Protein AF-A0A643EXB4-F1 (afdb_monomer)

Nearest PDB structures (foldseek):
  6y5q-assembly1_q  TM=4.784E-01  e=1.103E+00  Homo sapiens
  7evo-assembly1_D  TM=4.784E-01  e=1.034E+00  Homo sapiens
  7abh-assembly1_z  TM=4.543E-01  e=1.433E+00  Homo sapiens
  2f9j-assembly2_B  TM=4.237E-01  e=1.987E+00  Homo sapiens
  7q4o-assembly1_F  TM=4.483E-01  e=2.755E+00  Homo sapiens

Secondary structure (DSSP, 8-state):
-HHHHHHHTT-SEEEEEEHHHHHHT-HHHHHHHHHHTTEEEEEEEEEETTEEEEEEEESSHHHHHHHHHHH--EE--GGG-EEE---

Foldseek 3Di:
DVPVVVVVVVQPQKFWAFVVLCVVVPVVVLQVLLVVLAFPDFAWWKDAPRTITGMTGHNDNVSSVVSCVVRNTDGDDPVGIHTDDDD

Mean predicted aligned error: 8.0 Å

Organism: NCBI:txid571256

Radius of gyration: 12.08 Å; Cα contacts (8 Å, |Δi|>4): 131; chains: 1; bounding box: 28×23×30 Å

Structure (mmCIF, N/CA/C/O backbone):
data_AF-A0A643EXB4-F1
#
_entry.id   AF-A0A643EXB4-F1
#
loop_
_atom_site.group_PDB
_atom_site.id
_atom_site.type_symbol
_atom_site.label_atom_id
_atom_site.label_alt_id
_atom_site.label_comp_id
_atom_site.label_asym_id
_atom_site.label_entity_id
_atom_site.label_seq_id
_atom_site.pdbx_PDB_ins_code
_atom_site.Cartn_x
_atom_site.Cartn_y
_atom_site.Cartn_z
_atom_site.occupancy
_atom_site.B_iso_or_equiv
_atom_site.auth_seq_id
_atom_site.auth_comp_id
_atom_site.auth_asym_id
_atom_site.auth_atom_id
_atom_site.pdbx_PDB_model_num
ATOM 1 N N . MET A 1 1 ? 12.389 -10.244 19.291 1.00 43.62 1 MET A N 1
ATOM 2 C CA . MET A 1 1 ? 11.496 -9.244 18.656 1.00 43.62 1 MET A CA 1
ATOM 3 C C . MET A 1 1 ? 12.172 -7.929 18.222 1.00 43.62 1 MET A C 1
ATOM 5 O O . MET A 1 1 ? 11.503 -7.131 17.591 1.00 43.62 1 MET A O 1
ATOM 9 N N . LYS A 1 2 ? 13.477 -7.682 18.461 1.00 37.66 2 LYS A N 1
ATOM 10 C CA . LYS A 1 2 ? 14.172 -6.472 17.948 1.00 37.66 2 LYS A CA 1
ATOM 11 C C . LYS A 1 2 ? 14.646 -6.557 16.485 1.00 37.66 2 LYS A C 1
ATOM 13 O O . LYS A 1 2 ? 14.799 -5.528 15.847 1.00 37.66 2 LYS A O 1
ATOM 18 N N . ALA A 1 3 ? 14.867 -7.760 15.950 1.00 41.25 3 ALA A N 1
ATOM 19 C CA . ALA A 1 3 ? 15.460 -7.932 14.618 1.00 41.25 3 ALA A CA 1
ATOM 20 C C . ALA A 1 3 ? 14.510 -7.571 13.456 1.00 41.25 3 ALA A C 1
ATOM 22 O O . ALA A 1 3 ? 14.954 -7.029 12.452 1.00 41.25 3 ALA A O 1
ATOM 23 N N . LEU A 1 4 ? 13.201 -7.805 13.617 1.00 43.84 4 LEU A N 1
ATOM 24 C CA . LEU A 1 4 ? 12.188 -7.474 12.604 1.00 43.84 4 LEU A CA 1
ATOM 25 C C . LEU A 1 4 ? 11.921 -5.964 12.503 1.00 43.84 4 L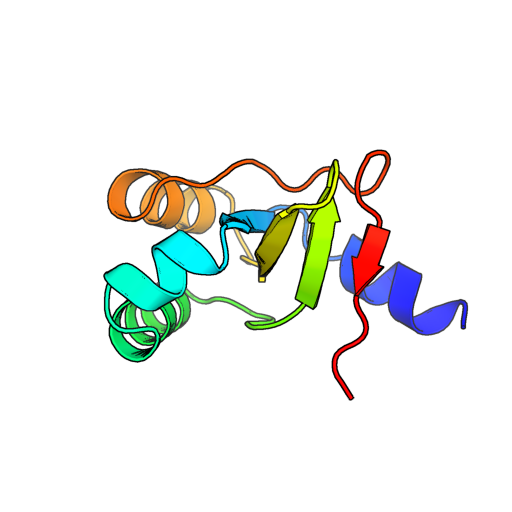EU A C 1
ATOM 27 O O . LEU A 1 4 ? 11.688 -5.458 11.410 1.00 43.84 4 LEU A O 1
ATOM 31 N N . LEU A 1 5 ? 12.022 -5.236 13.623 1.00 43.16 5 LEU A N 1
ATOM 32 C CA . LEU A 1 5 ? 11.882 -3.774 13.645 1.00 43.16 5 LEU A CA 1
ATOM 33 C C . LEU A 1 5 ? 12.966 -3.087 12.800 1.00 43.16 5 LEU A C 1
ATOM 35 O O . LEU A 1 5 ? 12.672 -2.122 12.101 1.00 43.16 5 LEU A O 1
ATOM 39 N N . ASN A 1 6 ? 14.190 -3.627 12.798 1.00 43.09 6 ASN A N 1
ATOM 40 C CA . ASN A 1 6 ? 15.270 -3.110 11.957 1.00 43.09 6 ASN A CA 1
ATOM 41 C C . ASN A 1 6 ? 15.051 -3.399 10.463 1.00 43.09 6 ASN A C 1
ATOM 43 O O . ASN A 1 6 ? 15.409 -2.566 9.643 1.00 43.09 6 ASN A O 1
ATOM 47 N N . GLN A 1 7 ? 14.413 -4.516 10.093 1.00 45.31 7 GLN A N 1
ATOM 48 C CA . GLN A 1 7 ? 14.140 -4.827 8.681 1.00 45.31 7 GLN A CA 1
ATOM 49 C C . GLN A 1 7 ? 13.023 -3.973 8.071 1.00 45.31 7 GLN A C 1
ATOM 51 O O . GLN A 1 7 ? 13.075 -3.639 6.891 1.00 45.31 7 GLN A O 1
ATOM 56 N N . ILE A 1 8 ? 12.016 -3.594 8.862 1.00 49.16 8 ILE A N 1
ATOM 57 C CA . ILE A 1 8 ? 10.933 -2.707 8.402 1.00 49.16 8 ILE A CA 1
ATOM 58 C C . ILE A 1 8 ? 11.450 -1.272 8.239 1.00 49.16 8 ILE A C 1
ATOM 60 O O . ILE A 1 8 ? 10.987 -0.550 7.360 1.00 49.16 8 ILE A O 1
ATOM 64 N N . SER A 1 9 ? 12.441 -0.895 9.053 1.00 49.97 9 SER A N 1
ATOM 65 C CA . SER A 1 9 ? 13.120 0.402 9.027 1.00 49.97 9 SER A CA 1
ATOM 66 C C . SER A 1 9 ? 14.057 0.600 7.829 1.00 49.97 9 SER A C 1
ATOM 68 O O . SER A 1 9 ? 14.431 1.743 7.564 1.00 49.97 9 SER A O 1
ATOM 70 N N . ASP A 1 10 ? 14.464 -0.460 7.126 1.00 53.06 10 ASP A N 1
ATOM 71 C CA . ASP A 1 10 ? 15.425 -0.339 6.020 1.00 53.06 10 ASP A CA 1
ATOM 72 C C . ASP A 1 10 ? 14.780 0.161 4.717 1.00 53.06 10 ASP A C 1
ATOM 74 O O . ASP A 1 10 ? 15.459 0.724 3.856 1.00 53.06 10 ASP A O 1
ATOM 78 N N . TYR A 1 11 ? 13.456 0.038 4.569 1.00 61.16 11 TYR A N 1
ATOM 79 C CA . TYR A 1 11 ? 12.756 0.513 3.376 1.00 61.16 11 TYR A CA 1
ATOM 80 C C . TYR A 1 11 ? 12.160 1.900 3.603 1.00 61.16 11 TYR A C 1
ATOM 82 O O . TYR A 1 11 ? 11.046 2.066 4.091 1.00 61.16 11 TYR A O 1
ATOM 90 N N . ARG A 1 12 ? 12.904 2.922 3.174 1.00 71.75 12 ARG A N 1
ATOM 91 C CA . ARG A 1 12 ? 12.540 4.345 3.295 1.00 71.75 12 ARG A CA 1
ATOM 92 C C . ARG A 1 12 ? 11.265 4.740 2.531 1.00 71.75 12 ARG A C 1
ATOM 94 O O . ARG A 1 12 ? 10.730 5.826 2.749 1.00 71.75 12 ARG A O 1
ATOM 101 N N . PHE A 1 13 ? 10.777 3.890 1.625 1.00 84.00 13 PHE A N 1
ATOM 102 C CA . PHE A 1 13 ? 9.676 4.204 0.716 1.00 84.00 13 PHE A CA 1
ATOM 103 C C . PHE A 1 13 ? 8.530 3.197 0.848 1.00 84.00 13 PHE A C 1
ATOM 105 O O . PHE A 1 13 ? 8.377 2.292 0.033 1.00 84.00 13 PHE A O 1
ATOM 112 N N . GLN A 1 14 ? 7.701 3.373 1.876 1.00 86.56 14 GLN A N 1
ATOM 113 C CA . GLN A 1 14 ? 6.563 2.496 2.160 1.00 86.56 14 GLN A CA 1
ATOM 114 C C . GLN A 1 14 ? 5.213 3.178 1.901 1.00 86.56 14 GLN A C 1
ATOM 116 O O . GLN A 1 14 ? 5.049 4.382 2.128 1.00 86.56 14 GLN A O 1
ATOM 121 N N . VAL A 1 15 ? 4.236 2.394 1.437 1.00 87.31 15 VAL A N 1
ATOM 122 C CA . VAL A 1 15 ? 2.846 2.825 1.199 1.00 87.31 15 VAL A CA 1
ATOM 123 C C . VAL A 1 15 ? 1.893 1.897 1.926 1.00 87.31 15 VAL A C 1
ATOM 125 O O . VAL A 1 15 ? 1.964 0.687 1.745 1.00 87.31 15 VAL A O 1
ATOM 128 N N . ALA A 1 16 ? 0.960 2.468 2.680 1.00 87.88 16 ALA A N 1
ATOM 129 C CA . ALA A 1 16 ? -0.165 1.770 3.277 1.00 87.88 16 ALA A CA 1
ATOM 130 C C . ALA A 1 16 ? -1.433 1.978 2.439 1.00 87.88 16 ALA A C 1
ATOM 132 O O . ALA A 1 16 ? -1.885 3.109 2.226 1.00 87.88 16 ALA A O 1
ATOM 133 N N . LEU A 1 17 ? -2.035 0.877 2.000 1.00 87.38 17 LEU A N 1
ATOM 134 C CA . LEU A 1 17 ? -3.275 0.854 1.232 1.00 87.38 17 LEU A CA 1
ATOM 135 C C . LEU A 1 17 ? -4.369 0.152 2.048 1.00 87.38 17 LEU A C 1
ATOM 137 O O . LEU A 1 17 ? -4.119 -0.961 2.507 1.00 87.38 17 LEU A O 1
ATOM 141 N N . PRO A 1 18 ? -5.564 0.746 2.247 1.00 85.38 18 PRO A N 1
ATOM 142 C CA . PRO A 1 18 ? -6.642 0.074 2.967 1.00 85.38 18 PRO A CA 1
ATOM 143 C C . PRO A 1 18 ? -6.947 -1.288 2.344 1.00 85.38 18 PRO A C 1
ATOM 145 O O . PRO A 1 18 ? -7.096 -1.392 1.124 1.00 85.38 18 PRO A O 1
ATOM 148 N N . GLU A 1 19 ? -7.080 -2.324 3.167 1.00 81.00 19 GLU A N 1
ATOM 149 C CA . GLU A 1 19 ? -7.323 -3.685 2.678 1.00 81.00 19 GLU A CA 1
ATOM 150 C C . GLU A 1 19 ? -8.610 -3.759 1.844 1.00 81.00 19 GLU A C 1
ATOM 152 O O . GLU A 1 19 ? -8.643 -4.397 0.796 1.00 81.00 19 GLU A O 1
ATOM 157 N N . SER A 1 20 ? -9.644 -3.010 2.232 1.00 79.44 20 SER A N 1
ATOM 158 C CA . SER A 1 20 ? -10.897 -2.903 1.476 1.00 79.44 20 SER A CA 1
ATOM 159 C C . SER A 1 20 ? -10.705 -2.381 0.048 1.00 79.44 20 SER A C 1
ATOM 161 O O . SER A 1 20 ? -11.400 -2.821 -0.868 1.00 79.44 20 SER A O 1
ATOM 163 N N . TYR A 1 21 ? -9.743 -1.479 -0.170 1.00 77.88 21 TYR A N 1
ATOM 164 C CA . TYR A 1 21 ? -9.389 -1.013 -1.508 1.00 77.88 21 TYR A CA 1
ATOM 165 C C . TYR A 1 21 ? -8.670 -2.116 -2.287 1.00 77.88 21 TYR A C 1
ATOM 167 O O . TYR A 1 21 ? -9.050 -2.410 -3.419 1.00 77.88 21 TYR A O 1
ATOM 175 N N . ALA A 1 22 ? -7.681 -2.775 -1.674 1.00 71.62 22 ALA A N 1
ATOM 176 C CA . ALA A 1 22 ? -6.967 -3.884 -2.307 1.00 71.62 22 ALA A CA 1
ATOM 177 C C . ALA A 1 22 ? -7.916 -5.029 -2.707 1.00 71.62 22 ALA A C 1
ATOM 179 O O . ALA A 1 22 ? -7.749 -5.630 -3.765 1.00 71.62 22 ALA A O 1
ATOM 180 N N . LEU A 1 23 ? -8.945 -5.301 -1.900 1.00 73.69 23 LEU A N 1
ATOM 181 C CA . LEU A 1 23 ? -9.984 -6.284 -2.206 1.00 73.69 23 LEU A CA 1
ATOM 182 C C . LEU A 1 23 ? -10.873 -5.853 -3.382 1.00 73.69 23 LEU A C 1
ATOM 184 O O . LEU A 1 23 ? -11.201 -6.687 -4.223 1.00 73.69 23 LEU A O 1
ATOM 188 N N . LYS A 1 24 ? -11.225 -4.563 -3.479 1.00 76.75 24 LYS A N 1
ATOM 189 C CA . LYS A 1 24 ? -12.057 -4.022 -4.568 1.00 76.75 24 LYS A CA 1
ATOM 190 C C . LYS A 1 24 ? -11.377 -4.104 -5.937 1.00 76.75 24 LYS A C 1
ATOM 192 O O . LYS A 1 24 ? -12.057 -4.328 -6.932 1.00 76.75 24 LYS A O 1
ATOM 197 N N . PHE A 1 25 ? -10.063 -3.911 -5.995 1.00 66.00 25 PHE A N 1
ATOM 198 C CA . PHE A 1 25 ? -9.297 -3.860 -7.247 1.00 66.00 25 PHE A CA 1
ATOM 199 C C . PHE A 1 25 ? -8.753 -5.219 -7.698 1.00 66.00 25 PHE A C 1
ATOM 201 O O . PHE A 1 25 ? -7.771 -5.259 -8.430 1.00 66.00 25 PHE A O 1
ATOM 208 N N . GLU A 1 26 ? -9.394 -6.312 -7.264 1.00 71.19 26 GLU A N 1
ATOM 209 C CA . GLU A 1 26 ? -8.879 -7.678 -7.346 1.00 71.19 26 GLU A CA 1
ATOM 210 C C . GLU A 1 26 ? -7.465 -7.738 -6.777 1.00 71.19 26 GLU A C 1
ATOM 212 O O . GLU A 1 26 ? -6.495 -7.456 -7.471 1.00 71.19 26 GLU A O 1
ATOM 217 N N . ARG A 1 27 ? -7.332 -8.134 -5.509 1.00 72.75 27 ARG A N 1
ATOM 218 C CA . ARG A 1 27 ? -6.064 -8.215 -4.761 1.00 72.75 27 ARG A CA 1
ATOM 219 C C . ARG A 1 27 ? -4.858 -8.576 -5.647 1.00 72.75 27 ARG A C 1
ATOM 221 O O . ARG A 1 27 ? -3.824 -7.926 -5.574 1.00 72.75 27 ARG A O 1
ATOM 228 N N . ARG A 1 28 ? -5.006 -9.551 -6.546 1.00 77.44 28 ARG A N 1
ATOM 229 C CA . ARG A 1 28 ? -4.008 -9.955 -7.547 1.00 77.44 28 ARG A CA 1
ATOM 230 C C . ARG A 1 28 ? -3.465 -8.821 -8.437 1.00 77.44 28 ARG A C 1
ATOM 232 O O . ARG A 1 28 ? -2.259 -8.768 -8.632 1.00 77.44 28 ARG A O 1
ATOM 239 N N . SER A 1 29 ? -4.295 -7.927 -8.970 1.00 82.12 29 SER A N 1
ATOM 240 C CA . SER A 1 29 ? -3.864 -6.831 -9.852 1.00 82.12 29 SER A CA 1
ATOM 241 C C . SER A 1 29 ? -3.004 -5.799 -9.122 1.00 82.12 29 SER A C 1
ATOM 243 O O . SER A 1 29 ? -1.997 -5.348 -9.664 1.00 82.12 29 SER A O 1
ATOM 245 N N . VAL A 1 30 ? -3.365 -5.450 -7.882 1.00 84.31 30 VAL A N 1
ATOM 246 C CA . VAL A 1 30 ? -2.565 -4.538 -7.045 1.00 84.31 30 VAL A CA 1
ATOM 247 C C . VAL A 1 30 ? -1.192 -5.147 -6.754 1.00 84.31 30 VAL A C 1
ATOM 249 O O . VAL A 1 30 ? -0.180 -4.463 -6.881 1.00 84.31 30 VAL A O 1
ATOM 252 N N . HIS A 1 31 ? -1.145 -6.447 -6.443 1.00 82.06 31 HIS A N 1
ATOM 253 C CA . HIS A 1 31 ? 0.112 -7.166 -6.217 1.00 82.06 31 HIS A CA 1
ATOM 254 C C . HIS A 1 31 ? 0.974 -7.256 -7.476 1.00 82.06 31 HIS A C 1
ATOM 256 O O . HIS A 1 31 ? 2.150 -6.926 -7.421 1.00 82.06 31 HIS A O 1
ATOM 262 N N . LEU A 1 32 ? 0.385 -7.599 -8.625 1.00 84.62 32 LEU A N 1
ATOM 263 C CA . LEU A 1 32 ? 1.115 -7.652 -9.894 1.00 84.62 32 LEU A CA 1
ATOM 264 C C . LEU A 1 32 ? 1.732 -6.299 -10.268 1.00 84.62 32 LEU A C 1
ATOM 266 O O . LEU A 1 32 ? 2.813 -6.256 -10.852 1.00 84.62 32 LEU A O 1
ATOM 270 N N . ASP A 1 33 ? 1.052 -5.191 -9.969 1.00 86.00 33 ASP A N 1
ATOM 271 C CA . ASP A 1 33 ? 1.599 -3.862 -10.238 1.00 86.00 33 ASP A CA 1
ATOM 272 C C . ASP A 1 33 ? 2.685 -3.466 -9.231 1.00 86.00 33 ASP A C 1
ATOM 274 O O . ASP A 1 33 ? 3.689 -2.875 -9.623 1.00 86.00 33 ASP A O 1
ATOM 278 N N . ALA A 1 34 ? 2.531 -3.838 -7.956 1.00 85.69 34 ALA A N 1
ATOM 279 C CA . ALA A 1 34 ? 3.582 -3.680 -6.954 1.00 85.69 34 ALA A CA 1
ATOM 280 C C . ALA A 1 34 ? 4.851 -4.461 -7.350 1.00 85.69 34 ALA A C 1
ATOM 282 O O . ALA A 1 34 ? 5.944 -3.895 -7.318 1.00 85.69 34 ALA A O 1
ATOM 283 N N . ASP A 1 35 ? 4.702 -5.708 -7.811 1.00 85.12 35 ASP A N 1
ATOM 284 C CA . ASP A 1 35 ? 5.794 -6.561 -8.304 1.00 85.12 35 ASP A CA 1
ATOM 285 C C . ASP A 1 35 ? 6.519 -5.919 -9.488 1.00 85.12 35 ASP A C 1
ATOM 287 O O . ASP A 1 35 ? 7.747 -5.827 -9.506 1.00 85.12 35 ASP A O 1
ATOM 291 N N . ARG A 1 36 ? 5.764 -5.394 -10.462 1.00 86.12 36 ARG A N 1
ATOM 292 C CA . ARG A 1 36 ? 6.323 -4.664 -11.615 1.00 86.12 36 ARG A CA 1
ATOM 293 C C . ARG A 1 36 ? 7.098 -3.414 -11.212 1.00 86.12 36 ARG A C 1
ATOM 295 O O . ARG A 1 36 ? 8.006 -3.010 -11.933 1.00 86.12 36 ARG A O 1
ATOM 302 N N . LEU A 1 37 ? 6.719 -2.791 -10.101 1.00 85.12 37 LEU A N 1
ATOM 303 C CA . LEU A 1 37 ? 7.362 -1.601 -9.551 1.00 85.12 37 LEU A CA 1
ATOM 304 C C . LEU A 1 37 ? 8.475 -1.939 -8.545 1.00 85.12 37 LEU A C 1
ATOM 306 O O . LEU A 1 37 ? 8.984 -1.035 -7.890 1.00 85.12 37 LEU A O 1
ATOM 310 N N . GLY A 1 38 ? 8.878 -3.208 -8.433 1.00 79.94 38 GLY A N 1
ATOM 311 C CA . GLY A 1 38 ? 10.029 -3.607 -7.623 1.00 79.94 38 GLY A CA 1
ATOM 312 C C . GLY A 1 38 ? 9.768 -3.564 -6.120 1.00 79.94 38 GLY A C 1
ATOM 313 O O . GLY A 1 38 ? 10.655 -3.208 -5.347 1.00 79.94 38 GLY A O 1
ATOM 314 N N . VAL A 1 39 ? 8.551 -3.894 -5.687 1.00 80.81 39 VAL A N 1
ATOM 315 C CA . VAL A 1 39 ? 8.255 -4.064 -4.261 1.00 80.81 39 VAL A CA 1
ATOM 316 C C . VAL A 1 39 ? 9.170 -5.142 -3.649 1.00 80.81 39 VAL A C 1
ATOM 318 O O . VAL A 1 39 ? 9.317 -6.242 -4.178 1.00 80.81 39 VAL A O 1
ATOM 321 N N . HIS A 1 40 ? 9.813 -4.823 -2.528 1.00 68.25 40 HIS A N 1
ATOM 322 C CA . HIS A 1 40 ? 10.758 -5.718 -1.848 1.00 68.25 40 HIS A CA 1
ATOM 323 C C . HIS A 1 40 ? 10.106 -6.606 -0.790 1.00 68.25 40 HIS A C 1
ATOM 325 O O . HIS A 1 40 ? 10.574 -7.709 -0.527 1.00 68.25 40 HIS A O 1
ATOM 331 N N . SER A 1 41 ? 9.033 -6.120 -0.174 1.00 63.75 41 SER A N 1
ATOM 332 C CA . SER A 1 41 ? 8.223 -6.869 0.780 1.00 63.75 41 SER A CA 1
ATOM 333 C C . SER A 1 41 ? 6.775 -6.470 0.560 1.00 63.75 41 SER A C 1
ATOM 335 O O . SER A 1 41 ? 6.413 -5.295 0.683 1.00 63.75 41 SER A O 1
ATOM 337 N N . ILE A 1 42 ? 5.979 -7.451 0.144 1.00 58.28 42 ILE A N 1
ATOM 338 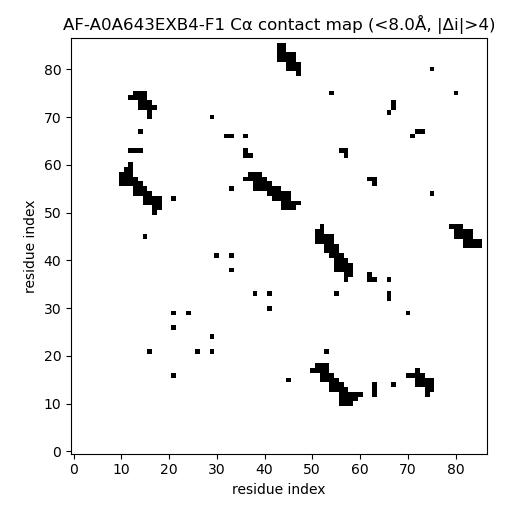C CA . ILE A 1 42 ? 4.619 -7.240 -0.357 1.00 58.28 42 ILE A CA 1
ATOM 339 C C . ILE A 1 42 ? 3.604 -7.166 0.788 1.00 58.28 42 ILE A C 1
ATOM 341 O O . ILE A 1 42 ? 2.507 -6.642 0.617 1.00 58.28 42 ILE A O 1
ATOM 345 N N . HIS A 1 43 ? 3.951 -7.659 1.975 1.00 6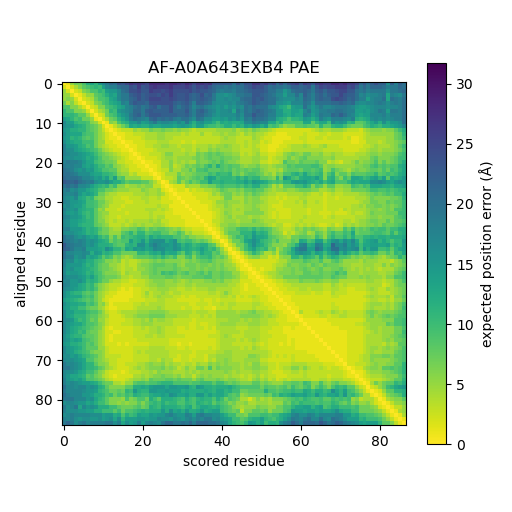0.25 43 HIS A N 1
ATOM 346 C CA . HIS A 1 43 ? 2.957 -7.878 3.012 1.00 60.25 43 HIS A CA 1
ATOM 347 C C . HIS A 1 43 ? 3.499 -7.614 4.409 1.00 60.25 43 HIS A C 1
ATOM 349 O O . HIS A 1 43 ? 3.973 -8.510 5.101 1.00 60.25 43 HIS A O 1
ATOM 355 N N . HIS A 1 44 ? 3.301 -6.384 4.869 1.00 67.88 44 HIS A N 1
ATOM 356 C CA . HIS A 1 44 ? 3.026 -6.161 6.282 1.00 67.88 44 HIS A CA 1
ATOM 357 C C . HIS A 1 44 ? 1.587 -5.680 6.390 1.00 67.88 44 HIS A C 1
ATOM 359 O O . HIS A 1 44 ? 1.191 -4.757 5.678 1.00 67.88 44 HIS A O 1
ATOM 365 N N . MET A 1 45 ? 0.778 -6.320 7.232 1.00 72.44 45 MET A N 1
ATOM 366 C CA . MET A 1 45 ? -0.493 -5.714 7.591 1.00 72.44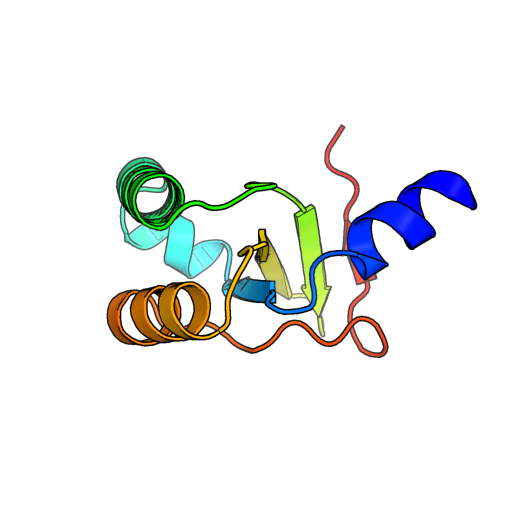 45 MET A CA 1
ATOM 367 C C . MET A 1 45 ? -0.209 -4.668 8.663 1.00 72.44 45 MET A C 1
ATOM 369 O O . MET A 1 45 ? 0.581 -4.885 9.581 1.00 72.44 45 MET A O 1
ATOM 373 N N . ALA A 1 46 ? -0.827 -3.508 8.534 1.00 77.81 46 ALA A N 1
ATOM 374 C CA . ALA A 1 46 ? -0.807 -2.482 9.558 1.00 77.81 46 ALA A CA 1
ATOM 375 C C . ALA A 1 46 ? -2.232 -2.062 9.874 1.00 77.81 46 ALA A C 1
ATOM 377 O O . ALA A 1 46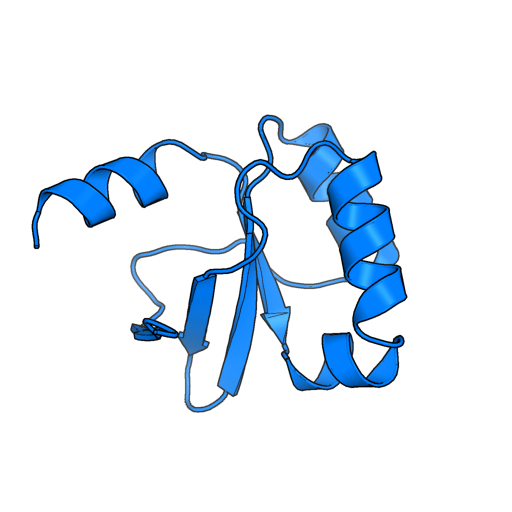 ? -3.124 -2.139 9.028 1.00 77.81 46 ALA A O 1
ATOM 378 N N . LYS A 1 47 ? -2.450 -1.606 11.097 1.00 79.06 47 LYS A N 1
ATOM 379 C CA . LYS A 1 47 ? -3.730 -1.107 11.562 1.00 79.06 47 LYS A CA 1
ATOM 380 C C . LYS A 1 47 ? -3.560 0.321 12.055 1.00 79.06 47 LYS A C 1
ATOM 382 O O . LYS A 1 47 ? -2.644 0.630 12.810 1.00 79.06 47 LYS A O 1
ATOM 387 N N . LYS A 1 48 ? -4.449 1.208 11.615 1.00 79.38 48 LYS A N 1
ATOM 388 C CA . LYS A 1 48 ? -4.527 2.589 12.106 1.00 79.38 48 LYS A CA 1
ATOM 389 C C . LYS A 1 48 ? -5.981 2.954 12.321 1.00 79.38 48 LYS A C 1
ATOM 391 O O . LYS A 1 48 ? -6.796 2.791 11.414 1.00 79.38 48 LYS A O 1
ATOM 396 N N . ALA A 1 49 ? -6.300 3.411 13.532 1.00 80.69 49 ALA A N 1
ATOM 397 C CA . ALA A 1 49 ? -7.656 3.788 13.937 1.00 80.69 49 ALA A CA 1
ATOM 398 C C . ALA A 1 49 ? -8.721 2.719 13.596 1.00 80.69 49 ALA A C 1
ATOM 400 O O . ALA A 1 49 ? -9.794 3.033 13.090 1.00 80.69 49 ALA A O 1
ATOM 401 N N . GLY A 1 50 ? -8.413 1.436 13.824 1.00 79.31 50 GLY A N 1
ATOM 402 C CA . GLY A 1 50 ? -9.352 0.338 13.561 1.00 79.31 50 GLY A CA 1
ATOM 403 C C . GLY A 1 50 ? -9.366 -0.197 12.125 1.00 79.31 50 GLY A C 1
ATOM 404 O O . GLY A 1 50 ? -9.951 -1.250 11.893 1.00 79.31 50 GLY A O 1
ATOM 405 N N . ILE A 1 51 ? -8.708 0.471 11.174 1.00 80.06 51 ILE A N 1
ATOM 406 C CA . ILE A 1 51 ? -8.709 0.092 9.755 1.00 80.06 51 ILE A CA 1
ATOM 407 C C . ILE A 1 51 ? -7.447 -0.708 9.434 1.00 80.06 51 ILE A C 1
ATOM 409 O O . ILE A 1 51 ? -6.355 -0.301 9.827 1.00 80.06 51 ILE A O 1
ATOM 413 N N . HIS A 1 52 ? -7.601 -1.817 8.706 1.00 83.31 52 HIS A N 1
ATOM 414 C CA . HIS A 1 52 ? -6.504 -2.658 8.225 1.00 83.31 52 HIS A CA 1
ATOM 415 C C . HIS A 1 52 ? -5.960 -2.165 6.881 1.00 83.31 52 HIS A C 1
ATOM 417 O O 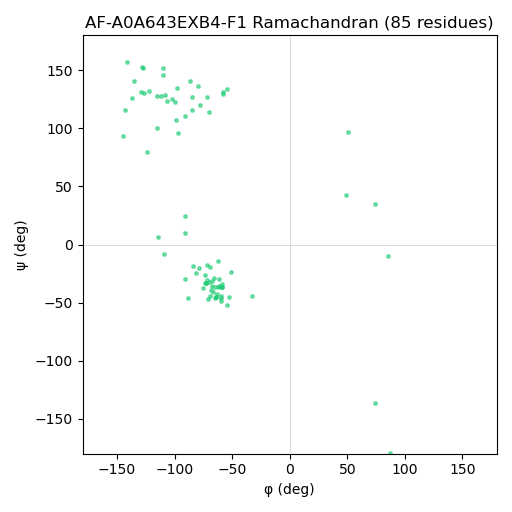. HIS A 1 52 ? -6.712 -1.750 5.994 1.00 83.31 52 HIS A O 1
ATOM 423 N N . PHE A 1 53 ? -4.643 -2.236 6.727 1.00 84.56 53 PHE A N 1
ATOM 424 C CA . PHE A 1 53 ? -3.912 -1.784 5.555 1.00 84.56 53 PHE A CA 1
ATOM 425 C C . PHE A 1 53 ? -2.874 -2.815 5.142 1.00 84.56 53 PHE A C 1
ATOM 427 O O . PHE A 1 53 ? -2.176 -3.368 5.988 1.00 84.56 53 PHE A O 1
ATOM 434 N N . CYS A 1 54 ? -2.726 -3.001 3.837 1.00 84.19 54 CYS A N 1
ATOM 435 C CA . CYS A 1 54 ? -1.583 -3.675 3.244 1.00 84.19 54 CYS A CA 1
ATOM 436 C C . CYS A 1 54 ? -0.454 -2.656 3.060 1.00 84.19 54 CYS A C 1
ATOM 438 O O . CYS A 1 54 ? -0.666 -1.598 2.460 1.00 84.19 54 CYS A O 1
ATOM 440 N N . VAL A 1 55 ? 0.734 -2.968 3.571 1.00 84.75 55 VAL A N 1
ATOM 441 C CA . VAL A 1 55 ? 1.930 -2.137 3.426 1.00 84.75 55 VAL A CA 1
ATOM 442 C C . VAL A 1 55 ? 2.840 -2.724 2.354 1.00 84.75 55 VAL A C 1
ATOM 444 O O . VAL A 1 55 ? 3.260 -3.876 2.453 1.00 84.75 55 VAL A O 1
ATOM 447 N N . PHE A 1 56 ? 3.172 -1.895 1.369 1.00 85.56 56 PHE A N 1
ATOM 448 C CA . PHE A 1 56 ? 4.078 -2.199 0.266 1.00 85.56 56 PHE A CA 1
ATOM 449 C C . PHE A 1 56 ? 5.380 -1.424 0.455 1.00 85.56 56 PHE A C 1
ATOM 451 O O . PHE A 1 56 ? 5.349 -0.207 0.659 1.00 85.56 56 PHE A O 1
ATOM 458 N N . SER A 1 57 ? 6.517 -2.117 0.385 1.00 85.31 57 SER A N 1
ATOM 459 C CA . SER A 1 57 ? 7.849 -1.518 0.551 1.00 85.31 57 SER A CA 1
ATOM 460 C C . SER A 1 57 ? 8.582 -1.423 -0.783 1.00 85.31 57 SER A C 1
ATOM 462 O O . SER A 1 57 ? 8.795 -2.445 -1.428 1.00 85.31 57 SER A O 1
ATOM 464 N N . PHE A 1 58 ? 9.002 -0.224 -1.179 1.00 83.94 58 PHE A N 1
ATOM 465 C CA . PHE A 1 58 ? 9.724 0.036 -2.427 1.00 83.94 58 PHE A CA 1
ATOM 466 C C . PHE A 1 58 ? 11.184 0.418 -2.152 1.00 83.94 58 PHE A C 1
ATOM 468 O O . PHE A 1 58 ? 11.502 1.000 -1.111 1.00 83.94 58 PHE A O 1
ATOM 475 N N . SER A 1 59 ? 12.073 0.121 -3.102 1.00 82.06 59 SER A N 1
ATOM 476 C CA . SER A 1 59 ? 13.498 0.490 -3.033 1.00 82.06 59 SER A CA 1
ATOM 477 C C . SER A 1 59 ? 13.734 1.983 -3.265 1.00 82.06 59 SER A C 1
ATOM 479 O O . SER A 1 59 ? 14.729 2.534 -2.797 1.00 82.06 59 SER A O 1
ATOM 481 N N . ASP A 1 60 ? 12.828 2.646 -3.989 1.00 86.31 60 ASP A N 1
ATOM 482 C CA . ASP A 1 60 ? 12.972 4.038 -4.403 1.00 86.31 60 ASP A CA 1
ATOM 483 C C . ASP A 1 60 ? 11.649 4.827 -4.348 1.00 86.31 60 ASP A C 1
ATOM 485 O O . ASP A 1 60 ? 10.540 4.284 -4.410 1.00 86.31 60 ASP A O 1
ATOM 489 N N . GLU A 1 61 ? 11.773 6.152 -4.245 1.00 88.62 61 GLU A N 1
ATOM 490 C CA . GLU A 1 61 ? 10.634 7.063 -4.135 1.00 88.62 61 GLU A CA 1
ATOM 491 C C . GLU A 1 61 ? 9.777 7.121 -5.406 1.00 88.62 61 GLU A C 1
ATOM 493 O O . GLU A 1 61 ? 8.566 7.350 -5.346 1.00 88.62 61 GLU A O 1
ATOM 498 N N . ARG A 1 62 ? 10.392 6.937 -6.578 1.00 90.50 62 ARG A N 1
ATOM 499 C CA . ARG A 1 62 ? 9.715 7.066 -7.870 1.00 90.50 62 ARG A CA 1
ATOM 500 C C . ARG A 1 62 ? 8.719 5.928 -8.051 1.00 90.50 62 ARG A C 1
ATOM 502 O O . ARG A 1 62 ? 7.580 6.193 -8.438 1.00 90.50 62 ARG A O 1
ATOM 509 N N . SER A 1 63 ? 9.121 4.707 -7.722 1.00 89.69 63 SER A N 1
ATOM 510 C CA . SER A 1 63 ? 8.290 3.504 -7.744 1.00 89.69 63 SER A CA 1
ATOM 511 C C . SER A 1 63 ? 7.142 3.609 -6.739 1.00 89.69 63 SER A C 1
ATOM 513 O O . SER A 1 63 ? 5.982 3.426 -7.113 1.00 89.69 63 SER A O 1
ATOM 515 N N . ARG A 1 64 ? 7.432 4.066 -5.510 1.00 90.06 64 ARG A N 1
ATOM 516 C CA . ARG A 1 64 ? 6.418 4.389 -4.489 1.00 90.06 64 ARG A CA 1
ATOM 517 C C . ARG A 1 64 ? 5.377 5.384 -5.009 1.00 90.06 64 ARG A C 1
ATOM 519 O O . ARG A 1 64 ? 4.175 5.143 -4.928 1.00 90.06 64 ARG A O 1
ATOM 526 N N . ASN A 1 65 ? 5.829 6.506 -5.566 1.00 90.06 65 ASN A N 1
ATOM 527 C CA . ASN A 1 65 ? 4.954 7.568 -6.062 1.00 90.06 65 ASN A CA 1
ATOM 528 C C . ASN A 1 65 ? 4.145 7.120 -7.289 1.00 90.06 65 ASN A C 1
ATOM 530 O O . ASN A 1 65 ? 2.987 7.511 -7.435 1.00 90.06 65 ASN A O 1
ATOM 534 N N . ALA A 1 66 ? 4.723 6.296 -8.167 1.00 91.75 66 ALA A N 1
ATOM 535 C CA . ALA A 1 66 ? 4.013 5.707 -9.298 1.00 91.75 66 ALA A CA 1
ATOM 536 C C . ALA A 1 66 ? 2.894 4.769 -8.829 1.00 91.75 66 ALA A C 1
ATOM 538 O O . ALA A 1 66 ? 1.768 4.884 -9.318 1.00 91.75 66 ALA A O 1
ATOM 539 N N . PHE A 1 67 ? 3.177 3.914 -7.844 1.00 89.94 67 PHE A N 1
ATOM 540 C CA . PHE A 1 67 ? 2.180 3.049 -7.219 1.00 89.94 67 PHE A CA 1
ATOM 541 C C . PHE A 1 67 ? 1.053 3.872 -6.580 1.00 89.94 67 PHE A C 1
ATOM 543 O O . PHE A 1 67 ? -0.121 3.647 -6.874 1.00 89.94 67 PHE A O 1
ATOM 550 N N . MET A 1 68 ? 1.400 4.899 -5.794 1.00 90.31 68 MET A N 1
ATOM 551 C CA . MET A 1 68 ? 0.416 5.775 -5.149 1.00 90.31 68 MET A CA 1
ATOM 552 C C . MET A 1 68 ? -0.468 6.532 -6.141 1.00 90.31 68 MET A C 1
ATOM 554 O O . MET A 1 68 ? -1.649 6.736 -5.887 1.00 90.31 68 MET A O 1
ATOM 558 N N . ARG A 1 69 ? 0.065 6.949 -7.293 1.00 90.62 69 ARG A N 1
ATOM 559 C CA . ARG A 1 69 ? -0.743 7.613 -8.329 1.00 90.62 69 ARG A CA 1
ATOM 560 C C . ARG A 1 69 ? -1.789 6.689 -8.949 1.00 90.62 69 ARG A C 1
ATOM 562 O O . ARG A 1 69 ? -2.811 7.183 -9.411 1.00 90.62 69 ARG A O 1
ATOM 569 N N . ARG A 1 70 ? -1.527 5.380 -8.991 1.00 89.06 70 ARG A N 1
ATOM 570 C CA . ARG A 1 70 ? -2.422 4.384 -9.599 1.00 89.06 70 ARG A CA 1
ATOM 571 C C . ARG A 1 70 ? -3.455 3.857 -8.612 1.00 89.06 70 ARG A C 1
ATOM 573 O O . ARG A 1 70 ? -4.632 3.800 -8.946 1.00 89.06 70 ARG A O 1
ATOM 580 N N . HIS A 1 71 ? -3.007 3.506 -7.409 1.00 86.94 71 HIS A N 1
ATOM 581 C CA . HIS A 1 71 ? -3.820 2.806 -6.407 1.00 86.94 71 HIS A CA 1
ATOM 582 C C . HIS A 1 71 ? -4.192 3.690 -5.210 1.00 86.94 71 HIS A C 1
ATOM 584 O O . HIS A 1 71 ? -4.986 3.299 -4.362 1.00 86.94 71 HIS A O 1
ATOM 590 N N . GLY A 1 72 ? -3.634 4.896 -5.108 1.00 85.75 72 GLY A N 1
ATOM 591 C CA . GLY A 1 72 ? -3.779 5.743 -3.929 1.00 85.75 72 GLY A CA 1
ATOM 592 C C . GLY A 1 72 ? -2.939 5.239 -2.754 1.00 85.75 72 GLY A C 1
ATOM 593 O O . GLY A 1 72 ? -1.776 4.871 -2.899 1.00 85.75 72 GLY A O 1
ATOM 594 N N . GLY A 1 73 ? -3.528 5.240 -1.561 1.00 85.50 73 GLY A N 1
ATOM 595 C CA . GLY A 1 73 ? -2.821 4.908 -0.325 1.00 85.50 73 GLY A CA 1
ATOM 596 C C . GLY A 1 73 ? -2.123 6.111 0.307 1.00 85.50 73 GLY A C 1
ATOM 597 O O . GLY A 1 73 ? -2.239 7.251 -0.149 1.00 85.50 73 GLY A O 1
ATOM 598 N N . LYS A 1 74 ? -1.450 5.861 1.426 1.00 86.81 74 LYS A N 1
ATOM 599 C CA . LYS A 1 74 ? -0.769 6.878 2.234 1.00 86.81 74 LYS A CA 1
ATOM 600 C C . LYS A 1 74 ? 0.663 6.453 2.498 1.00 86.81 74 LYS A C 1
ATOM 602 O O . LYS A 1 74 ? 0.948 5.260 2.537 1.00 86.81 74 LYS A O 1
ATOM 607 N N . VAL A 1 75 ? 1.547 7.426 2.705 1.00 85.50 75 VAL A N 1
ATOM 608 C CA . VAL A 1 75 ? 2.889 7.133 3.215 1.00 85.50 75 VAL A CA 1
ATOM 609 C C . VAL A 1 75 ? 2.736 6.416 4.553 1.00 85.50 75 VAL A C 1
ATOM 611 O O . VAL A 1 75 ? 1.925 6.813 5.393 1.00 85.50 75 VAL A O 1
ATOM 614 N N . PHE A 1 76 ? 3.453 5.308 4.703 1.00 79.25 76 PHE A N 1
ATOM 615 C CA . PHE A 1 76 ? 3.460 4.557 5.946 1.00 79.25 76 PHE A CA 1
ATOM 616 C C . PHE A 1 76 ? 4.496 5.170 6.893 1.00 79.25 76 PHE A C 1
ATOM 618 O O . PHE A 1 76 ? 5.686 5.183 6.590 1.00 79.25 76 PHE A O 1
ATOM 625 N N . GLU A 1 77 ? 4.030 5.701 8.021 1.00 73.88 77 GLU A N 1
ATOM 626 C CA . GLU A 1 77 ? 4.864 6.361 9.032 1.00 73.88 77 GLU A CA 1
ATOM 627 C C . GLU A 1 77 ? 4.816 5.550 10.323 1.00 73.88 77 GLU A C 1
ATOM 629 O O . GLU A 1 77 ? 3.852 5.635 11.070 1.00 73.88 77 GLU A O 1
ATOM 634 N N . THR A 1 78 ? 5.838 4.744 10.599 1.00 65.62 78 THR A N 1
ATOM 635 C CA . THR A 1 78 ? 5.842 3.714 11.658 1.00 65.62 78 THR A CA 1
ATOM 636 C C . THR A 1 78 ? 5.417 4.176 13.059 1.00 65.62 78 THR A C 1
ATOM 638 O O . THR A 1 78 ? 4.951 3.351 13.838 1.00 65.62 78 THR A O 1
ATOM 641 N N . SER A 1 79 ? 5.521 5.464 13.399 1.00 66.25 79 SER A N 1
ATOM 642 C CA . SER A 1 79 ? 5.128 6.000 14.711 1.00 66.25 79 SER A CA 1
ATOM 643 C C . SER A 1 79 ? 3.619 6.002 14.984 1.00 66.25 79 SER A C 1
ATOM 645 O O . SER A 1 79 ? 3.223 6.098 16.141 1.00 66.25 79 SER A O 1
ATOM 647 N N . GLU A 1 80 ? 2.772 5.911 13.955 1.00 67.44 80 GLU A N 1
ATOM 648 C CA . GLU A 1 80 ? 1.311 6.057 14.098 1.00 67.44 80 GLU A CA 1
ATOM 649 C C . GLU A 1 80 ? 0.504 4.782 13.795 1.00 67.44 80 GLU A C 1
ATOM 651 O O . GLU A 1 80 ? -0.726 4.838 13.695 1.00 67.44 80 GLU A O 1
ATOM 656 N N . TRP A 1 81 ? 1.172 3.650 13.567 1.00 71.00 81 TRP A N 1
ATOM 657 C CA . TRP A 1 81 ? 0.534 2.452 13.021 1.00 71.00 81 TRP A CA 1
ATOM 658 C C . TRP A 1 81 ? 0.859 1.224 13.866 1.00 71.00 81 TRP A C 1
ATOM 660 O O . TRP A 1 81 ? 2.015 0.938 14.168 1.00 71.00 81 TRP A O 1
ATOM 670 N N . GLU A 1 82 ? -0.176 0.467 14.212 1.00 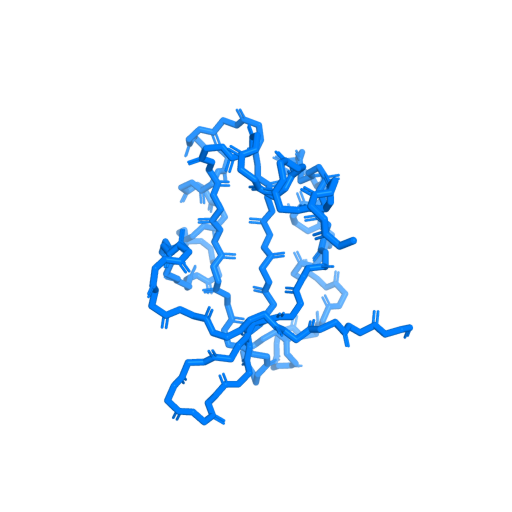73.75 82 GLU A N 1
ATOM 671 C CA . GLU A 1 82 ? -0.049 -0.826 14.872 1.00 73.75 82 GLU A CA 1
ATOM 672 C C . GLU A 1 82 ? 0.348 -1.866 13.820 1.00 73.7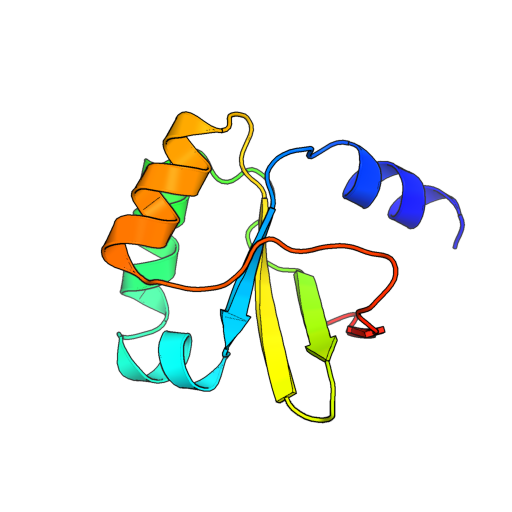5 82 GLU A C 1
ATOM 674 O O . GLU A 1 82 ? -0.375 -2.078 12.844 1.00 73.75 82 GLU A O 1
ATOM 679 N N . GLN A 1 83 ? 1.494 -2.526 13.982 1.00 66.38 83 GLN A N 1
ATOM 680 C CA . GLN A 1 83 ? 1.859 -3.613 13.080 1.00 66.38 83 GLN A CA 1
ATOM 681 C C . GLN A 1 83 ? 0.982 -4.837 13.363 1.00 66.38 83 GLN A C 1
ATOM 683 O O . GLN A 1 83 ? 0.918 -5.329 14.487 1.00 66.38 83 GLN A O 1
ATOM 688 N N . VAL A 1 84 ? 0.341 -5.358 12.322 1.00 66.44 84 VAL A N 1
ATOM 689 C CA . VAL A 1 84 ? -0.379 -6.628 12.354 1.00 66.44 84 VAL A CA 1
ATOM 690 C C . VAL A 1 84 ? 0.552 -7.678 11.754 1.00 66.44 84 VAL A C 1
ATOM 692 O O . VAL A 1 84 ? 0.811 -7.693 10.549 1.00 66.44 84 VAL A O 1
ATOM 695 N N . VAL A 1 85 ? 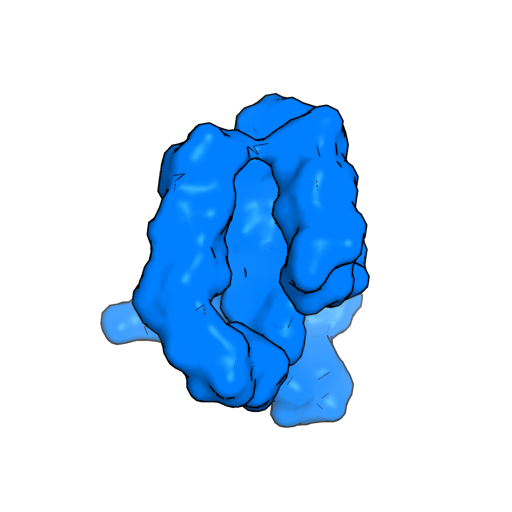1.096 -8.543 12.609 1.00 56.81 85 VAL A N 1
ATOM 696 C CA . VAL A 1 85 ? 1.800 -9.742 12.148 1.00 56.81 85 VAL A CA 1
ATOM 697 C C . VAL A 1 85 ? 0.739 -10.678 11.582 1.00 56.81 85 VAL A C 1
ATOM 699 O O . VAL A 1 85 ? -0.147 -11.119 12.309 1.00 56.81 85 VAL A O 1
ATOM 702 N N . VAL A 1 86 ? 0.791 -10.915 10.276 1.00 51.16 86 VAL A N 1
ATOM 703 C CA . VAL A 1 86 ? 0.055 -12.017 9.658 1.00 51.16 86 VAL A CA 1
ATOM 704 C C . VAL A 1 86 ? 1.017 -13.192 9.676 1.00 51.16 86 VAL A C 1
ATOM 706 O O . VAL A 1 86 ? 2.067 -13.107 9.037 1.00 51.16 86 VAL A O 1
ATOM 709 N N . GLU A 1 87 ? 0.715 -14.197 10.496 1.00 43.62 87 GLU A N 1
ATOM 710 C CA . GLU A 1 87 ? 1.400 -15.498 10.464 1.00 43.62 87 GLU A CA 1
ATOM 711 C C . GLU A 1 87 ? 1.109 -16.249 9.159 1.00 43.62 87 GLU A C 1
ATOM 713 O O . GLU A 1 87 ? -0.024 -16.117 8.632 1.00 43.62 87 GLU A O 1
#

pLDDT: mean 74.84, std 14.43, range [37.66, 91.75]

Solvent-accessible surface area (backbone atoms only — not comparable to full-atom values): 4937 Å² total; per-residue (Å²): 128,69,71,62,59,56,60,63,65,68,43,88,24,35,36,31,29,48,42,71,56,44,57,72,59,44,50,66,57,56,49,55,50,40,54,77,48,50,44,78,44,77,77,41,38,32,33,47,98,90,43,54,21,42,28,39,26,18,87,42,63,66,43,38,51,54,49,32,73,74,74,46,59,41,79,56,58,78,91,72,46,48,79,41,85,79,130

Sequence (87 aa):
MKALLNQISDYRFQVALPESYALKFERRSVHLDADRLGVHSIHHMAKKAGIHFCVFSFSDERSRNAFMRRHGGKVFETSEWEQVVVE